Protein AF-A0A941UWH1-F1 (afdb_monomer_lite)

Foldseek 3Di:
DDDDPDDLVVVCVVDDPLLSCVVPVVDDFAWDWDCPVVDTFTWGADSPPRHTFAGWDQCDDPDVSIDGDGDPVVDDDDDPPGDDDDDDD

Secondary structure (DSSP, 8-state):
-------HHHHHHHS-HHHHHHHHS-PPPPPEEE-TTSS-EEEEE-TTT--EEEEEES-PPTTT--EEEE-GGG-----TTSPPPPPP-

Sequence (89 aa):
MTPLTKSKSEWKSLLPSDRYGVLFEENTERPRTDFRLLWPRTEYHCARCGGHQGHVFKDGPAPTGLRYCNNGLALQFVPETDTLPPLRT

Structure (mmCIF, N/CA/C/O backbone):
data_AF-A0A941UWH1-F1
#
_entry.id   AF-A0A941UWH1-F1
#
loop_
_atom_site.group_PDB
_atom_site.id
_atom_site.type_symbol
_atom_site.label_atom_id
_atom_site.label_alt_id
_atom_site.label_comp_id
_atom_site.label_asym_id
_atom_site.label_entity_id
_atom_site.label_seq_id
_atom_site.pdbx_PDB_ins_code
_atom_site.Cartn_x
_atom_site.Cartn_y
_atom_site.Cartn_z
_atom_site.occupancy
_atom_site.B_iso_or_equiv
_atom_site.auth_seq_id
_atom_site.auth_comp_id
_atom_site.auth_asym_id
_atom_site.auth_atom_id
_atom_site.pdbx_PDB_model_num
ATOM 1 N N . MET A 1 1 ? -22.812 -1.961 5.306 1.00 57.25 1 MET A N 1
ATOM 2 C CA . MET A 1 1 ? -22.187 -2.937 6.230 1.00 57.25 1 MET A CA 1
ATOM 3 C C . MET A 1 1 ? -21.900 -2.227 7.542 1.00 57.25 1 MET A C 1
ATOM 5 O O . MET A 1 1 ? -21.384 -1.118 7.493 1.00 57.25 1 MET A O 1
ATOM 9 N N . THR A 1 2 ? -22.259 -2.809 8.686 1.00 57.09 2 THR A N 1
ATOM 10 C CA . THR A 1 2 ? -21.981 -2.215 10.006 1.00 57.09 2 THR A CA 1
ATOM 11 C C . THR A 1 2 ? -20.472 -2.244 10.275 1.00 57.09 2 THR A C 1
ATOM 13 O O . THR A 1 2 ? -19.877 -3.316 10.137 1.00 57.09 2 THR A O 1
ATOM 16 N N . PRO A 1 3 ? -19.830 -1.114 10.629 1.00 64.69 3 PRO A N 1
ATOM 17 C CA . PRO A 1 3 ? -18.431 -1.111 11.039 1.00 64.69 3 PRO A CA 1
ATOM 18 C C . PRO A 1 3 ? -18.226 -2.070 12.214 1.00 64.69 3 PRO A C 1
ATOM 20 O O . PRO A 1 3 ? -18.948 -2.010 13.208 1.00 64.69 3 PRO A O 1
ATOM 23 N N . LEU A 1 4 ? -17.260 -2.979 12.092 1.00 74.38 4 LEU A N 1
ATOM 24 C CA . LEU A 1 4 ? -16.900 -3.876 13.183 1.00 74.38 4 LEU A CA 1
ATOM 25 C C . LEU A 1 4 ? -16.008 -3.114 14.163 1.00 74.38 4 LEU A C 1
ATOM 27 O O . LEU A 1 4 ? -14.829 -2.891 13.891 1.00 74.38 4 LEU A O 1
ATOM 31 N N . THR A 1 5 ? -16.564 -2.724 15.305 1.00 84.00 5 THR A N 1
ATOM 32 C CA . THR A 1 5 ? -15.800 -2.116 16.399 1.00 84.00 5 THR A CA 1
ATOM 33 C C . THR A 1 5 ? -15.058 -3.218 17.155 1.00 84.00 5 THR A C 1
ATOM 35 O O . THR A 1 5 ? -15.628 -3.871 18.024 1.00 84.00 5 THR A O 1
ATOM 38 N N . LYS A 1 6 ? -13.801 -3.472 16.780 1.00 89.31 6 LYS A N 1
ATOM 39 C CA . LYS A 1 6 ? -12.906 -4.445 17.429 1.00 89.31 6 LYS A CA 1
ATOM 40 C C . LYS A 1 6 ? -11.592 -3.778 17.810 1.00 89.31 6 LYS A C 1
ATOM 42 O O . LYS A 1 6 ? -11.107 -2.900 17.095 1.00 89.31 6 LYS A O 1
ATOM 47 N N . SER A 1 7 ? -11.009 -4.216 18.917 1.00 93.75 7 SER A N 1
ATOM 48 C CA . SER A 1 7 ? -9.679 -3.792 19.352 1.00 93.75 7 SER A CA 1
ATOM 49 C C . SER A 1 7 ? -8.575 -4.323 18.426 1.00 93.75 7 SER A C 1
ATOM 51 O O . SER A 1 7 ? -8.763 -5.286 17.678 1.00 93.75 7 SER A O 1
ATOM 53 N N . LYS A 1 8 ? -7.381 -3.716 18.483 1.00 93.25 8 LYS A N 1
ATOM 54 C CA . LYS A 1 8 ? -6.214 -4.184 17.713 1.00 93.25 8 LYS A CA 1
ATOM 55 C C . LYS A 1 8 ? -5.822 -5.628 18.061 1.00 93.25 8 LYS A C 1
ATOM 57 O O . LYS A 1 8 ? -5.447 -6.376 17.166 1.00 93.25 8 LYS A O 1
ATOM 62 N N . SER A 1 9 ? -5.941 -6.047 19.324 1.00 94.94 9 SER A N 1
ATOM 63 C CA . SER A 1 9 ? -5.635 -7.424 19.745 1.00 94.94 9 SER A CA 1
ATOM 64 C C . SER A 1 9 ? -6.615 -8.440 19.159 1.00 94.94 9 SER A C 1
ATOM 66 O O . SER A 1 9 ? -6.190 -9.493 18.690 1.00 94.94 9 SER A O 1
ATOM 68 N N . GLU A 1 10 ? -7.907 -8.108 19.116 1.00 95.38 10 GLU A N 1
ATOM 69 C CA . GLU A 1 10 ? -8.911 -8.928 18.433 1.00 95.38 10 GLU A CA 1
ATOM 70 C C . GLU A 1 10 ? -8.657 -8.996 16.925 1.00 95.38 10 GLU A C 1
ATOM 72 O O . GLU A 1 10 ? -8.747 -10.063 16.328 1.00 95.38 10 GLU A O 1
ATOM 77 N N . TRP A 1 11 ? -8.300 -7.881 16.281 1.00 95.00 11 TRP A N 1
ATOM 78 C CA . TRP A 1 11 ? -7.929 -7.918 14.864 1.00 95.00 11 TRP A CA 1
ATOM 79 C C . TRP A 1 11 ? -6.686 -8.768 14.610 1.00 95.00 11 TRP A C 1
ATOM 81 O O . TRP A 1 11 ? -6.640 -9.496 13.619 1.00 95.00 11 TRP A O 1
ATOM 91 N N . LYS A 1 12 ? -5.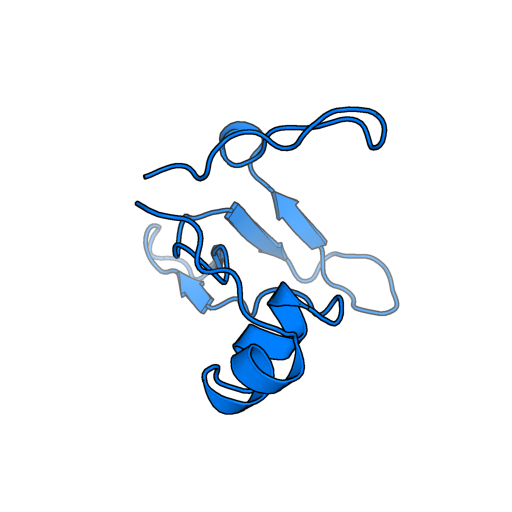707 -8.716 15.515 1.00 96.19 12 LYS A N 1
ATOM 92 C CA . LYS A 1 12 ? -4.470 -9.493 15.424 1.00 96.19 12 LYS A CA 1
ATOM 93 C C . LYS A 1 12 ? -4.708 -10.999 15.514 1.00 96.19 12 LYS A C 1
ATOM 95 O O . LYS A 1 12 ? -3.961 -11.749 14.898 1.00 96.19 12 LYS A O 1
ATOM 100 N N . SER A 1 13 ? -5.728 -11.447 16.250 1.00 95.88 13 SER A N 1
ATOM 101 C CA . SER A 1 13 ? -6.082 -12.872 16.321 1.00 95.88 13 SER A CA 1
ATOM 102 C C . SER A 1 13 ? -6.915 -13.353 15.129 1.00 95.88 13 SER A C 1
ATOM 104 O O . SER A 1 13 ? -6.877 -14.536 14.801 1.00 95.88 13 SER A O 1
ATOM 106 N N . LEU A 1 14 ? -7.658 -12.455 14.475 1.00 94.81 14 LEU A N 1
ATOM 107 C CA . LEU A 1 14 ? -8.542 -12.789 13.353 1.00 94.81 14 LEU A CA 1
ATOM 108 C C . LEU A 1 14 ? -7.856 -12.726 11.986 1.00 94.81 14 LEU A C 1
ATOM 110 O O . LEU A 1 14 ? -8.268 -13.425 11.060 1.00 94.81 14 LEU A O 1
ATOM 114 N N . LEU A 1 15 ? -6.865 -11.851 11.822 1.00 94.12 15 LEU A N 1
ATOM 115 C CA . LEU A 1 15 ? -6.236 -11.600 10.531 1.00 94.12 15 LEU A CA 1
ATOM 116 C C . LEU A 1 15 ? -4.931 -12.386 10.371 1.00 94.12 15 LEU A C 1
ATOM 118 O O . LEU A 1 15 ? -4.145 -12.477 11.314 1.00 94.12 15 LEU A O 1
ATOM 122 N N . PRO A 1 16 ? -4.634 -12.869 9.150 1.00 95.19 16 PRO A N 1
ATOM 123 C CA . PRO A 1 16 ? -3.279 -13.259 8.786 1.00 95.19 16 PRO A CA 1
ATOM 124 C C . PRO A 1 16 ? -2.280 -12.142 9.116 1.00 95.19 16 PRO A C 1
ATOM 126 O O . PRO A 1 16 ? -2.584 -10.957 8.948 1.00 95.19 16 PRO A O 1
ATOM 129 N N . SER A 1 17 ? -1.083 -12.514 9.574 1.00 94.44 17 SER A N 1
ATOM 130 C CA . SER A 1 17 ? -0.079 -11.554 10.056 1.00 94.44 17 SER A CA 1
ATOM 131 C C . SER A 1 17 ? 0.322 -10.522 9.000 1.00 94.44 17 SER A C 1
ATOM 133 O O . SER A 1 17 ? 0.526 -9.355 9.327 1.00 94.44 17 SER A O 1
ATOM 135 N N . ASP A 1 18 ? 0.374 -10.918 7.729 1.00 93.25 18 ASP A N 1
ATOM 136 C CA . ASP A 1 18 ? 0.669 -10.023 6.613 1.00 93.25 18 ASP A CA 1
ATOM 137 C C . ASP A 1 18 ? -0.438 -8.981 6.391 1.00 93.25 18 ASP A C 1
ATOM 139 O O . ASP A 1 18 ? -0.142 -7.803 6.204 1.00 93.25 18 ASP A O 1
ATOM 143 N N . ARG A 1 19 ? -1.712 -9.380 6.482 1.00 94.56 19 ARG A N 1
ATOM 144 C CA . ARG A 1 19 ? -2.864 -8.464 6.413 1.00 94.56 19 ARG A CA 1
ATOM 145 C C . ARG A 1 19 ? -2.893 -7.518 7.609 1.00 94.56 19 ARG A C 1
ATOM 147 O O . ARG A 1 19 ? -3.137 -6.330 7.423 1.00 94.56 19 ARG A O 1
ATOM 154 N N . TYR A 1 20 ? -2.660 -8.034 8.818 1.00 95.94 20 TYR A N 1
ATOM 155 C CA . TYR A 1 20 ? -2.651 -7.220 10.033 1.00 95.94 20 TYR A CA 1
ATOM 156 C C . TYR A 1 20 ? -1.559 -6.151 9.968 1.00 95.94 20 TYR A C 1
ATOM 158 O O . TYR A 1 20 ? -1.839 -4.979 10.208 1.00 95.94 20 TYR A O 1
ATOM 166 N N . GLY A 1 21 ? -0.350 -6.541 9.561 1.00 97.19 21 GLY A N 1
ATOM 167 C CA . GLY A 1 21 ? 0.761 -5.611 9.432 1.00 97.19 21 GLY A CA 1
ATOM 168 C C . GLY A 1 21 ? 0.466 -4.473 8.451 1.00 97.19 21 GLY A C 1
ATOM 169 O O . GLY A 1 21 ? 0.759 -3.321 8.745 1.00 97.19 21 GLY A O 1
ATOM 170 N N . VAL A 1 22 ? -0.168 -4.771 7.309 1.00 96.25 22 VAL A N 1
ATOM 171 C CA . VAL A 1 22 ? -0.548 -3.733 6.330 1.00 96.25 22 VAL A CA 1
ATOM 172 C C . VAL A 1 22 ? -1.635 -2.810 6.877 1.00 96.25 22 VAL A C 1
ATOM 174 O O . VAL A 1 22 ? -1.568 -1.598 6.718 1.00 96.25 22 VAL A O 1
ATOM 177 N N . LEU A 1 23 ? -2.655 -3.371 7.528 1.00 94.06 23 LEU A N 1
ATOM 178 C CA . LEU A 1 23 ? -3.821 -2.599 7.960 1.00 94.06 23 LEU A CA 1
ATOM 179 C C . LEU A 1 23 ? -3.592 -1.802 9.254 1.00 94.06 23 LEU A C 1
ATOM 181 O O . LEU A 1 23 ? -4.325 -0.845 9.494 1.00 94.06 23 LEU A O 1
ATOM 185 N N . PHE A 1 24 ? -2.629 -2.196 10.095 1.00 94.50 24 PHE A N 1
ATOM 186 C CA . PHE A 1 24 ? -2.485 -1.650 11.452 1.00 94.50 24 PHE A CA 1
ATOM 187 C C . PHE A 1 24 ? -1.049 -1.326 11.895 1.00 94.50 24 PHE A C 1
ATOM 189 O O . PHE A 1 24 ? -0.902 -0.722 12.961 1.00 94.50 24 PHE A O 1
ATOM 196 N N . GLU A 1 25 ? -0.018 -1.714 11.134 1.00 96.31 25 GLU A N 1
ATOM 197 C CA . GLU A 1 25 ? 1.406 -1.549 11.494 1.00 96.31 25 GLU A CA 1
ATOM 198 C C . GLU A 1 25 ? 2.250 -0.958 10.342 1.00 96.31 25 GLU A C 1
ATOM 200 O O . GLU A 1 25 ? 3.445 -1.213 10.260 1.00 96.31 25 GLU A O 1
ATOM 205 N N . GLU A 1 26 ? 1.633 -0.177 9.446 1.00 92.88 26 GLU A N 1
ATOM 206 C CA . GLU A 1 26 ? 2.312 0.586 8.376 1.00 92.88 26 GLU A CA 1
ATOM 207 C C . GLU A 1 26 ? 3.102 -0.249 7.346 1.00 92.88 26 GLU A C 1
ATOM 209 O O . GLU A 1 26 ? 3.886 0.292 6.563 1.00 92.88 26 GLU A O 1
ATOM 214 N N . ASN A 1 27 ? 2.874 -1.563 7.268 1.00 94.81 27 ASN A N 1
ATOM 215 C CA . ASN A 1 27 ? 3.467 -2.367 6.199 1.00 94.81 27 ASN A CA 1
ATOM 216 C C . ASN A 1 27 ? 2.818 -2.062 4.839 1.00 94.81 27 ASN A C 1
ATOM 218 O O . ASN A 1 27 ? 1.655 -1.678 4.742 1.00 94.81 27 ASN A O 1
ATOM 222 N N . THR A 1 28 ? 3.554 -2.318 3.759 1.00 93.75 28 THR A N 1
ATOM 223 C CA . THR A 1 28 ? 3.068 -2.122 2.385 1.00 93.75 28 THR A CA 1
ATOM 224 C C . THR A 1 28 ? 2.362 -3.364 1.833 1.00 93.75 28 THR A C 1
ATOM 226 O O . THR A 1 28 ? 2.778 -4.497 2.097 1.00 93.75 28 THR A O 1
ATOM 229 N N . GLU A 1 29 ? 1.308 -3.175 1.033 1.00 94.56 29 GLU A N 1
ATOM 230 C CA . GLU A 1 29 ? 0.597 -4.258 0.353 1.00 94.56 29 GLU A CA 1
ATOM 231 C C . GLU A 1 29 ? 1.537 -5.146 -0.469 1.00 94.56 29 GLU A C 1
ATOM 233 O O . GLU A 1 29 ? 2.295 -4.678 -1.321 1.00 94.56 29 GLU A O 1
ATOM 238 N N . ARG A 1 30 ? 1.421 -6.466 -0.282 1.00 90.88 30 ARG A N 1
ATOM 239 C CA . ARG A 1 30 ? 2.164 -7.435 -1.090 1.00 90.88 30 ARG A CA 1
ATOM 240 C C . ARG A 1 30 ? 1.656 -7.421 -2.532 1.00 90.88 30 ARG A C 1
ATOM 242 O O . ARG A 1 30 ? 0.463 -7.670 -2.750 1.00 90.88 30 ARG A O 1
ATOM 249 N N . PRO A 1 31 ? 2.535 -7.203 -3.520 1.00 93.06 31 PRO A N 1
ATOM 250 C CA . PRO A 1 31 ? 2.117 -7.255 -4.900 1.00 93.06 31 PRO A CA 1
ATOM 251 C C . PRO A 1 31 ? 2.004 -8.698 -5.413 1.00 93.06 31 PRO A C 1
ATOM 253 O O . PRO A 1 31 ? 2.539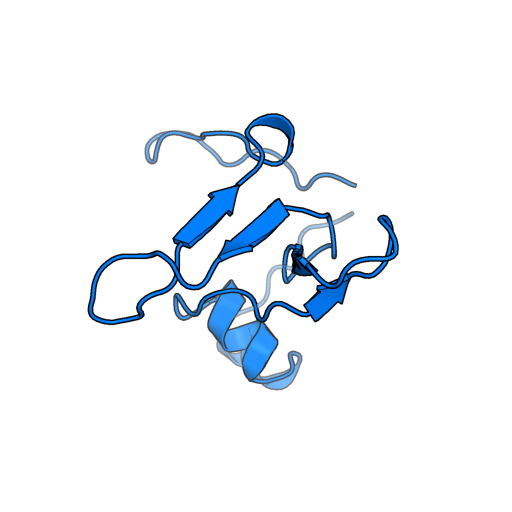 -9.640 -4.826 1.00 93.06 31 PRO A O 1
ATOM 256 N N . ARG A 1 32 ? 1.307 -8.870 -6.535 1.00 91.38 32 ARG A N 1
ATOM 257 C CA . ARG A 1 32 ? 1.144 -10.133 -7.261 1.00 91.38 32 ARG A CA 1
ATOM 258 C C . ARG A 1 32 ? 1.431 -9.927 -8.743 1.00 91.38 32 ARG A C 1
ATOM 260 O O . ARG A 1 32 ? 1.285 -8.824 -9.262 1.00 91.38 32 ARG A O 1
ATOM 267 N N . THR A 1 33 ? 1.854 -10.993 -9.414 1.00 91.88 33 THR A N 1
ATOM 268 C CA . THR A 1 33 ? 2.081 -10.954 -10.858 1.00 91.88 33 THR A CA 1
ATOM 269 C C . THR A 1 33 ? 0.753 -10.899 -11.605 1.00 91.88 33 THR A C 1
ATOM 271 O O . THR A 1 33 ? -0.157 -11.678 -11.329 1.00 91.88 33 THR A O 1
ATOM 274 N N . ASP A 1 34 ? 0.684 -9.995 -12.571 1.00 85.88 34 ASP A N 1
ATOM 275 C CA . ASP A 1 34 ? -0.416 -9.781 -13.497 1.00 85.88 34 ASP A CA 1
ATOM 276 C C . ASP A 1 34 ? 0.048 -10.066 -14.935 1.00 85.88 34 ASP A C 1
ATOM 278 O O . ASP A 1 34 ? 1.112 -9.614 -15.357 1.00 85.88 34 ASP A O 1
ATOM 282 N N . PHE A 1 35 ? -0.771 -10.796 -15.695 1.00 88.81 35 PHE A N 1
ATOM 283 C CA . PHE A 1 35 ? -0.530 -11.176 -17.091 1.00 88.81 35 PHE A CA 1
ATOM 284 C C . PHE A 1 35 ? -1.607 -10.648 -18.054 1.00 88.81 35 PHE A C 1
ATOM 286 O O . PHE A 1 35 ? -1.684 -11.098 -19.196 1.00 88.81 35 PHE A O 1
ATOM 293 N N . ARG A 1 36 ? -2.457 -9.697 -17.637 1.00 86.38 36 ARG A N 1
ATOM 294 C CA . ARG A 1 36 ? -3.567 -9.163 -18.458 1.00 86.38 36 ARG A CA 1
ATOM 295 C C . ARG A 1 36 ? -3.128 -8.600 -19.808 1.00 86.38 36 ARG A C 1
ATOM 297 O O . ARG A 1 36 ? -3.919 -8.600 -20.743 1.00 86.38 36 ARG A O 1
ATOM 304 N N . LEU A 1 37 ? -1.889 -8.124 -19.905 1.00 84.25 37 LEU A N 1
ATOM 305 C CA . LEU A 1 37 ? -1.309 -7.614 -21.144 1.00 84.25 37 LEU A CA 1
ATOM 306 C C . LEU A 1 37 ? -0.365 -8.611 -21.811 1.00 84.25 37 LEU A C 1
ATOM 308 O O . LEU A 1 37 ? 0.469 -8.161 -22.578 1.00 84.25 37 LEU A O 1
ATOM 312 N N . LEU A 1 38 ? -0.450 -9.914 -21.500 1.00 86.44 38 LEU A N 1
ATOM 313 C CA . LEU A 1 38 ? 0.433 -11.003 -21.961 1.00 86.44 38 LEU A CA 1
ATOM 314 C C . LEU A 1 38 ? 1.907 -10.898 -21.487 1.00 86.44 38 LEU A C 1
ATOM 316 O O . LEU A 1 38 ? 2.644 -11.878 -21.532 1.00 86.44 38 LEU A O 1
ATOM 320 N N . TRP A 1 39 ? 2.329 -9.732 -20.988 1.00 86.81 39 TRP A N 1
ATOM 321 C CA . TRP A 1 39 ? 3.648 -9.449 -20.426 1.00 86.81 39 TRP A CA 1
ATOM 322 C C . TRP A 1 39 ? 3.506 -9.297 -18.904 1.00 86.81 39 TRP A C 1
ATOM 324 O O . TRP A 1 39 ? 2.545 -8.661 -18.456 1.00 86.81 39 TRP A O 1
ATOM 334 N N . PRO A 1 40 ? 4.429 -9.859 -18.097 1.00 89.19 40 PRO A N 1
ATOM 335 C CA . PRO A 1 40 ? 4.306 -9.840 -16.648 1.00 89.19 40 PRO A CA 1
ATOM 336 C C . PRO A 1 40 ? 4.447 -8.418 -16.109 1.00 89.19 40 PRO A C 1
ATOM 338 O O . PRO A 1 40 ? 5.451 -7.737 -16.327 1.00 89.19 40 PRO A O 1
ATOM 341 N N . ARG A 1 41 ? 3.447 -8.000 -15.345 1.00 92.75 41 ARG A N 1
ATOM 342 C CA . ARG A 1 41 ? 3.469 -6.794 -14.520 1.00 92.75 41 ARG A CA 1
ATOM 343 C C . ARG A 1 41 ? 3.292 -7.195 -13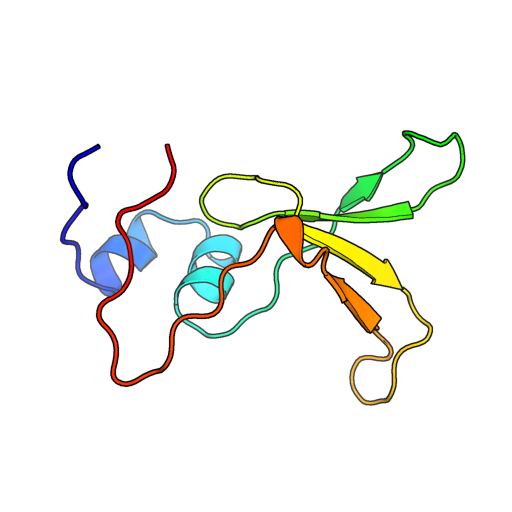.066 1.00 92.75 41 ARG A C 1
ATOM 345 O O . ARG A 1 41 ? 2.881 -8.309 -12.763 1.00 92.75 41 ARG A O 1
ATOM 352 N N . THR A 1 42 ? 3.601 -6.285 -12.161 1.00 95.38 42 THR A N 1
ATOM 353 C CA . THR A 1 42 ? 3.467 -6.520 -10.725 1.00 95.38 42 THR A CA 1
ATOM 354 C C . THR A 1 42 ? 2.430 -5.540 -10.202 1.00 95.38 42 THR A C 1
ATOM 356 O O . THR A 1 42 ? 2.684 -4.341 -10.211 1.00 95.38 42 THR A O 1
ATOM 359 N N . GLU A 1 43 ? 1.252 -6.016 -9.809 1.00 95.25 43 GLU A N 1
ATOM 360 C CA . GLU A 1 43 ? 0.145 -5.186 -9.315 1.00 95.25 43 GLU A CA 1
ATOM 361 C C . GLU A 1 43 ? -0.073 -5.363 -7.812 1.00 95.25 43 GLU A C 1
ATOM 363 O O . GLU A 1 43 ? 0.296 -6.387 -7.241 1.00 95.25 43 GLU A O 1
ATOM 368 N N . TYR A 1 44 ? -0.707 -4.397 -7.152 1.00 96.50 44 TYR A N 1
ATOM 369 C CA . TYR A 1 44 ? -1.082 -4.511 -5.741 1.00 96.50 44 TYR A CA 1
ATOM 370 C C . TYR A 1 44 ? -2.516 -4.030 -5.510 1.00 96.50 44 TYR A C 1
ATOM 372 O O . TYR A 1 44 ? -3.082 -3.240 -6.272 1.00 96.50 44 TYR A O 1
ATOM 380 N N . HIS A 1 45 ? -3.126 -4.572 -4.459 1.00 95.06 45 HIS A N 1
ATOM 381 C CA . HIS A 1 45 ? -4.544 -4.415 -4.165 1.00 95.06 45 HIS A CA 1
ATOM 382 C C . HIS A 1 45 ? -4.745 -4.097 -2.692 1.00 95.06 45 HIS A C 1
ATOM 384 O O . HIS A 1 45 ? -4.017 -4.622 -1.853 1.00 95.06 45 HIS A O 1
ATOM 390 N N . CYS A 1 46 ? -5.791 -3.333 -2.378 1.00 93.88 46 CYS A N 1
ATOM 391 C CA . CYS A 1 46 ? -6.158 -3.011 -1.001 1.00 93.88 46 CYS A CA 1
ATOM 392 C C . CYS A 1 46 ? -6.262 -4.281 -0.141 1.00 93.88 46 CYS A C 1
ATOM 394 O O . CYS A 1 46 ? -7.051 -5.184 -0.442 1.00 93.88 46 CYS A O 1
ATOM 396 N N . ALA A 1 47 ? -5.528 -4.324 0.973 1.00 93.62 47 ALA A N 1
ATOM 397 C CA . ALA A 1 47 ? -5.533 -5.469 1.882 1.00 93.62 47 ALA A CA 1
ATOM 398 C C . ALA A 1 47 ? -6.906 -5.738 2.528 1.00 93.62 47 ALA A C 1
ATOM 400 O O . ALA A 1 47 ? -7.136 -6.852 2.999 1.00 93.62 47 ALA A O 1
ATOM 401 N N . ARG A 1 48 ? -7.828 -4.766 2.517 1.00 90.62 48 ARG A N 1
ATOM 402 C CA . ARG A 1 48 ? -9.197 -4.925 3.029 1.00 90.62 48 ARG A CA 1
ATOM 403 C C . ARG A 1 48 ? -10.168 -5.454 1.972 1.00 90.62 48 ARG A C 1
ATOM 405 O O . ARG A 1 48 ? -10.754 -6.509 2.173 1.00 90.62 48 ARG A O 1
ATOM 412 N N . CYS A 1 49 ? -10.368 -4.717 0.877 1.00 91.31 49 CYS A N 1
ATOM 413 C CA . CYS A 1 49 ? -11.427 -5.017 -0.101 1.00 91.31 49 CYS A CA 1
ATOM 414 C C . CYS A 1 49 ? -10.939 -5.713 -1.376 1.00 91.31 49 CYS A C 1
ATOM 416 O O . CYS A 1 49 ? -11.757 -6.127 -2.188 1.00 91.31 49 CYS A O 1
ATOM 418 N N . GLY A 1 50 ? -9.626 -5.823 -1.590 1.00 91.88 50 GLY A N 1
ATOM 419 C CA . GLY A 1 50 ? -9.077 -6.411 -2.810 1.00 91.88 50 GLY A CA 1
ATOM 420 C C . GLY A 1 50 ? -9.215 -5.540 -4.061 1.00 91.88 50 GLY A C 1
ATOM 421 O O . GLY A 1 50 ? -8.916 -6.030 -5.140 1.00 91.88 50 GLY A O 1
ATOM 422 N N . GLY A 1 51 ? -9.626 -4.272 -3.950 1.00 92.94 51 GLY A N 1
ATOM 423 C CA . GLY A 1 51 ? -9.651 -3.340 -5.082 1.00 92.94 51 GLY A CA 1
ATOM 424 C C . GLY A 1 51 ? -8.246 -3.036 -5.617 1.00 92.94 51 GLY A C 1
ATOM 425 O O . GLY A 1 51 ? -7.309 -2.883 -4.827 1.00 92.94 51 GLY A O 1
ATOM 426 N N . HIS A 1 52 ? -8.104 -2.961 -6.944 1.00 94.94 52 HIS A N 1
ATOM 427 C CA . HIS A 1 52 ? -6.839 -2.652 -7.620 1.00 94.94 52 HIS A CA 1
ATOM 428 C C . HIS A 1 52 ? -6.394 -1.220 -7.310 1.00 94.94 52 HIS A C 1
ATOM 430 O O . HIS A 1 52 ? -7.174 -0.281 -7.465 1.00 94.94 52 HIS A O 1
ATOM 436 N N . GLN A 1 53 ? -5.141 -1.064 -6.881 1.00 96.00 53 GLN A N 1
ATOM 437 C CA . GLN A 1 53 ? -4.562 0.238 -6.540 1.00 96.00 53 GLN A CA 1
ATOM 438 C C . GLN A 1 53 ? -3.585 0.730 -7.604 1.00 96.00 53 GLN A C 1
ATOM 440 O O . GLN A 1 53 ? -3.544 1.923 -7.904 1.00 96.00 53 GLN A O 1
ATOM 445 N N . GLY A 1 54 ? -2.808 -0.180 -8.187 1.00 96.00 54 GLY A N 1
ATOM 446 C CA . GLY A 1 54 ? -1.799 0.171 -9.169 1.00 96.00 54 GLY A CA 1
ATOM 447 C C . GLY A 1 54 ? -0.753 -0.916 -9.354 1.00 96.00 54 GLY A C 1
ATOM 448 O O . GLY A 1 54 ? -1.005 -2.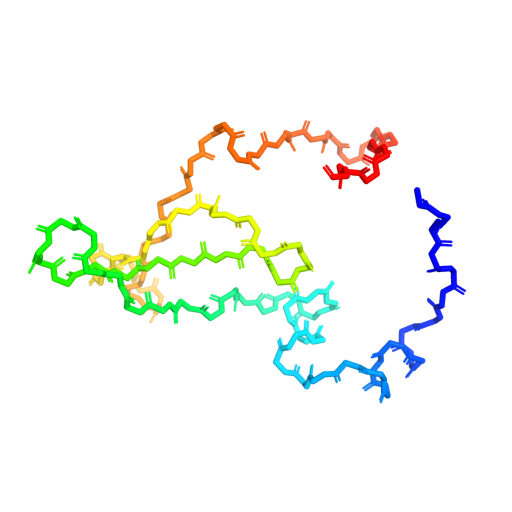099 -9.113 1.00 96.00 54 GLY A O 1
ATOM 449 N N . HIS A 1 55 ? 0.436 -0.495 -9.781 1.00 96.31 55 HIS A N 1
ATOM 450 C CA . HIS A 1 55 ? 1.554 -1.384 -10.089 1.00 96.31 55 HIS A CA 1
ATOM 451 C C . HIS A 1 55 ? 2.836 -0.989 -9.355 1.00 96.31 55 HIS A C 1
ATOM 453 O O . HIS A 1 55 ? 3.017 0.167 -8.973 1.00 96.31 55 HIS A O 1
ATOM 459 N N . VAL A 1 56 ? 3.724 -1.965 -9.178 1.00 96.69 56 VAL A N 1
ATOM 460 C CA . VAL A 1 56 ? 5.039 -1.810 -8.554 1.00 96.69 56 VAL A 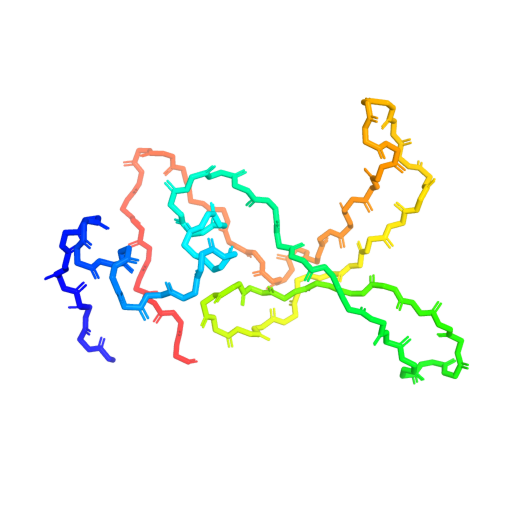CA 1
ATOM 461 C C . VAL A 1 56 ? 6.126 -2.051 -9.592 1.00 96.69 56 VAL A C 1
ATOM 463 O O . VAL A 1 56 ? 6.119 -3.062 -10.298 1.00 96.69 56 VAL A O 1
ATOM 466 N N . PHE A 1 57 ? 7.088 -1.139 -9.646 1.00 95.44 57 PHE A N 1
ATOM 467 C CA . PHE A 1 57 ? 8.241 -1.192 -10.539 1.00 95.44 57 PHE A CA 1
ATOM 468 C C . PHE A 1 57 ? 9.543 -1.251 -9.730 1.00 95.44 57 PHE A C 1
ATOM 470 O O . PHE A 1 57 ? 9.586 -0.802 -8.586 1.00 95.44 57 PHE A O 1
ATOM 477 N N . LYS A 1 58 ? 10.604 -1.825 -10.312 1.00 95.19 58 LYS A N 1
ATOM 478 C CA . LYS A 1 58 ? 11.933 -1.983 -9.678 1.00 95.19 58 LYS A CA 1
ATOM 479 C C . LYS A 1 58 ? 12.901 -0.834 -10.005 1.00 95.19 58 LYS A C 1
ATOM 481 O O . LYS A 1 58 ? 14.112 -1.003 -9.935 1.00 95.19 58 LYS A O 1
ATOM 486 N N . ASP A 1 59 ? 12.360 0.301 -10.433 1.00 97.00 59 ASP A N 1
ATOM 487 C CA . ASP A 1 59 ? 13.080 1.513 -10.835 1.00 97.00 59 ASP A CA 1
ATOM 488 C C . ASP A 1 59 ? 12.916 2.641 -9.798 1.00 97.00 59 ASP A C 1
ATOM 490 O O . ASP A 1 59 ? 13.011 3.823 -10.125 1.00 97.00 59 ASP A O 1
ATOM 494 N N . GLY A 1 60 ? 12.616 2.281 -8.547 1.00 96.88 60 GLY A N 1
ATOM 495 C CA . GLY A 1 60 ? 12.473 3.232 -7.451 1.00 96.88 60 GLY A CA 1
ATOM 496 C C . GLY A 1 60 ? 13.809 3.614 -6.806 1.00 96.88 60 GLY A C 1
ATOM 497 O O . GLY A 1 60 ? 14.835 2.974 -7.046 1.00 96.88 60 GLY A O 1
ATOM 498 N N . PRO A 1 61 ? 13.807 4.642 -5.945 1.00 97.62 61 PRO A N 1
ATOM 499 C CA . PRO A 1 61 ? 14.985 5.025 -5.179 1.00 97.62 61 PRO A CA 1
ATOM 500 C C . PRO A 1 61 ? 15.309 4.011 -4.065 1.00 97.62 61 PRO A C 1
ATOM 502 O O . PRO A 1 61 ? 14.472 3.210 -3.643 1.00 97.62 61 PRO A O 1
ATOM 505 N N . ALA A 1 62 ? 16.536 4.079 -3.544 1.00 96.31 62 ALA A N 1
ATOM 506 C CA . ALA A 1 62 ? 16.914 3.408 -2.301 1.00 96.31 62 ALA A CA 1
ATOM 507 C C . ALA A 1 62 ? 16.051 3.919 -1.118 1.00 96.31 62 ALA A C 1
ATOM 509 O O . ALA A 1 62 ? 15.597 5.063 -1.150 1.00 96.31 62 ALA A O 1
ATOM 510 N N . PRO A 1 63 ? 15.826 3.113 -0.063 1.00 94.62 63 PRO A N 1
ATOM 511 C CA . PRO A 1 63 ? 16.437 1.806 0.199 1.00 94.62 63 PRO A CA 1
ATOM 512 C C . PRO A 1 63 ? 15.723 0.624 -0.466 1.00 94.62 63 PRO A C 1
ATOM 514 O O . PRO A 1 63 ? 16.324 -0.433 -0.619 1.00 94.62 63 PRO A O 1
ATOM 517 N N . THR A 1 64 ? 14.456 0.773 -0.857 1.00 94.25 64 THR A N 1
ATOM 518 C CA . THR A 1 64 ? 13.653 -0.360 -1.344 1.00 94.25 64 THR A CA 1
ATOM 519 C C . THR A 1 64 ? 13.912 -0.679 -2.813 1.00 94.25 64 THR A C 1
ATOM 521 O O . THR A 1 64 ? 13.721 -1.820 -3.228 1.00 94.25 64 THR A O 1
ATOM 524 N N . GLY A 1 65 ? 14.310 0.316 -3.614 1.00 96.56 65 GLY A N 1
ATOM 525 C CA . GLY A 1 65 ? 14.394 0.190 -5.070 1.00 96.56 65 GLY A CA 1
ATOM 526 C C . GLY A 1 65 ? 13.025 0.040 -5.744 1.00 96.56 65 GLY A C 1
ATOM 527 O O . GLY A 1 65 ? 12.951 -0.275 -6.932 1.00 96.56 65 GLY A O 1
ATOM 528 N N . LEU A 1 66 ? 11.928 0.223 -4.998 1.00 95.56 66 LEU A N 1
ATOM 529 C CA . LEU A 1 66 ? 10.567 0.003 -5.477 1.00 95.56 66 LEU A CA 1
ATOM 530 C C . LEU A 1 66 ? 9.845 1.327 -5.698 1.00 95.56 66 LEU A C 1
ATOM 532 O O . LEU A 1 66 ? 9.850 2.208 -4.839 1.00 95.56 66 LEU A O 1
ATOM 536 N N . ARG A 1 67 ? 9.163 1.436 -6.835 1.00 96.56 67 ARG A N 1
ATOM 537 C CA . ARG A 1 67 ? 8.270 2.546 -7.158 1.00 96.56 67 ARG A CA 1
ATOM 538 C C . ARG A 1 67 ? 6.836 2.040 -7.214 1.00 96.56 67 ARG A C 1
ATOM 540 O O . ARG A 1 67 ? 6.492 1.243 -8.085 1.00 96.56 67 ARG A O 1
ATOM 547 N N . TYR A 1 68 ? 6.010 2.512 -6.286 1.00 95.94 68 TYR A N 1
ATOM 548 C CA . TYR A 1 68 ? 4.574 2.240 -6.256 1.00 95.94 68 TYR A CA 1
ATOM 549 C C . TYR A 1 68 ? 3.853 3.313 -7.070 1.00 95.94 68 TYR A C 1
ATOM 551 O O . TYR A 1 68 ? 3.874 4.493 -6.727 1.00 95.94 68 TYR A O 1
ATOM 559 N N . CYS A 1 69 ? 3.254 2.907 -8.185 1.00 96.44 69 CYS A N 1
ATOM 560 C CA . CYS A 1 69 ? 2.474 3.786 -9.044 1.00 96.44 69 CYS A CA 1
ATOM 561 C C . CYS A 1 69 ? 0.984 3.565 -8.797 1.00 96.44 69 CYS A C 1
ATOM 563 O O . CYS A 1 69 ? 0.384 2.660 -9.385 1.00 96.44 69 CYS A O 1
ATOM 565 N N . ASN A 1 70 ? 0.405 4.411 -7.945 1.00 96.25 70 ASN A N 1
ATOM 566 C CA . ASN A 1 70 ? -1.016 4.409 -7.613 1.00 96.25 70 ASN A CA 1
ATOM 567 C C . ASN A 1 70 ? -1.860 5.059 -8.718 1.00 96.25 70 ASN A C 1
ATOM 569 O O . ASN A 1 70 ? -1.484 6.078 -9.298 1.00 96.25 70 ASN A O 1
ATOM 573 N N . ASN A 1 71 ? -3.054 4.519 -8.943 1.00 95.81 71 ASN A N 1
ATOM 574 C CA . ASN A 1 71 ? -4.086 5.179 -9.727 1.00 95.81 71 ASN A CA 1
ATOM 575 C C . ASN A 1 71 ? -4.847 6.186 -8.848 1.00 95.81 71 ASN A C 1
ATOM 577 O O . ASN A 1 71 ? -5.440 5.806 -7.840 1.00 95.81 71 ASN A O 1
ATOM 581 N N . GLY A 1 72 ? -4.889 7.458 -9.253 1.00 95.88 72 GLY A N 1
ATOM 582 C CA . GLY A 1 72 ? -5.626 8.501 -8.531 1.00 95.88 72 GLY A CA 1
ATOM 583 C C . GLY A 1 72 ? -7.121 8.200 -8.366 1.00 95.88 72 GLY A C 1
ATOM 584 O O . GLY A 1 72 ? -7.689 8.533 -7.333 1.00 95.88 72 GLY A O 1
ATOM 585 N N . LEU A 1 73 ? -7.744 7.489 -9.316 1.00 94.88 73 LEU A N 1
ATOM 586 C CA . LEU A 1 73 ? -9.152 7.072 -9.221 1.00 94.88 73 LEU A CA 1
ATOM 587 C C . LEU A 1 73 ? -9.403 6.035 -8.115 1.00 94.88 73 LEU A C 1
ATOM 589 O O . LEU A 1 73 ? -10.527 5.902 -7.630 1.00 94.88 73 LEU A O 1
ATOM 593 N N . ALA A 1 74 ? -8.372 5.288 -7.711 1.00 94.19 74 ALA A N 1
ATOM 594 C CA . ALA A 1 74 ? -8.477 4.301 -6.640 1.00 94.19 74 ALA A CA 1
ATOM 595 C C . ALA A 1 74 ? -8.398 4.939 -5.241 1.00 94.19 74 ALA A C 1
ATOM 597 O O . ALA A 1 74 ? -8.725 4.288 -4.245 1.00 94.19 74 ALA A O 1
ATOM 598 N N . LEU A 1 75 ? -8.012 6.216 -5.160 1.00 94.00 75 LEU A N 1
ATOM 599 C CA . LEU A 1 75 ? -7.769 6.934 -3.917 1.00 94.00 75 LEU A CA 1
ATOM 600 C C . LEU A 1 75 ? -8.787 8.056 -3.707 1.00 94.00 75 LEU A C 1
ATOM 602 O O . LEU A 1 75 ? -9.412 8.570 -4.629 1.00 94.00 75 LEU A O 1
ATOM 606 N N . GLN A 1 76 ? -8.960 8.432 -2.449 1.00 93.19 76 GLN A N 1
ATOM 607 C CA . GLN A 1 76 ? -9.636 9.658 -2.053 1.00 93.19 76 GLN A CA 1
ATOM 608 C C . GLN A 1 76 ? -8.810 10.267 -0.939 1.00 93.19 76 GLN A C 1
ATOM 610 O O . GLN A 1 76 ? -8.554 9.612 0.070 1.00 93.19 76 GLN A O 1
ATOM 615 N N . PHE A 1 77 ? -8.370 11.499 -1.153 1.00 95.12 77 PHE A N 1
ATOM 616 C CA . PHE A 1 77 ? -7.681 12.253 -0.125 1.00 95.12 77 PHE A CA 1
ATOM 617 C C . PHE A 1 77 ? -8.696 12.731 0.915 1.00 95.12 77 PHE A C 1
ATOM 619 O O . PHE A 1 77 ? -9.755 13.248 0.557 1.00 95.12 77 PHE A O 1
ATOM 626 N N . VAL A 1 78 ? -8.367 12.532 2.188 1.00 95.50 78 VAL A N 1
ATOM 627 C CA . VAL A 1 78 ? -9.119 13.044 3.334 1.00 95.50 78 VAL A CA 1
ATOM 628 C C . VAL A 1 78 ? -8.095 13.746 4.226 1.00 95.50 78 VAL A C 1
ATOM 630 O O . VAL A 1 78 ? -7.152 13.079 4.659 1.00 95.50 78 VAL A O 1
ATOM 633 N N . PRO A 1 79 ? -8.213 15.065 4.449 1.00 97.56 79 PRO A N 1
ATOM 634 C CA . PRO A 1 79 ? -7.364 15.777 5.398 1.00 97.56 79 PRO A CA 1
ATOM 635 C C . PRO A 1 79 ? -7.426 15.144 6.791 1.00 97.56 79 PRO A C 1
ATOM 637 O O . PRO A 1 79 ? -8.464 14.628 7.193 1.00 97.56 79 PRO A O 1
ATOM 640 N N . GLU A 1 80 ? -6.341 15.226 7.559 1.00 95.62 80 GLU A N 1
ATOM 641 C CA . GLU A 1 80 ? -6.276 14.649 8.913 1.00 95.62 80 GLU A CA 1
ATOM 642 C C . GLU A 1 80 ? -7.321 15.243 9.875 1.00 95.62 80 GLU A C 1
ATOM 644 O O . GLU A 1 80 ? -7.791 14.570 10.788 1.00 95.62 80 GLU A O 1
ATOM 649 N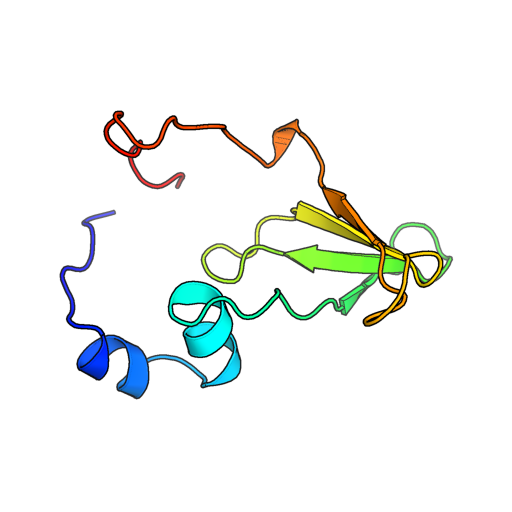 N . THR A 1 81 ? -7.723 16.493 9.644 1.00 97.56 81 THR A N 1
ATOM 650 C CA . THR A 1 81 ? -8.751 17.191 10.427 1.00 97.56 81 THR A CA 1
ATOM 651 C C . THR A 1 81 ? -10.175 16.736 10.119 1.00 97.56 81 THR A C 1
ATOM 653 O O . THR A 1 81 ? -11.090 17.062 10.877 1.00 97.56 81 THR A O 1
ATOM 656 N N . ASP A 1 82 ? -10.377 16.019 9.015 1.00 96.88 82 ASP A N 1
ATOM 657 C CA . ASP A 1 82 ? -11.697 15.664 8.513 1.00 96.88 82 ASP A CA 1
ATOM 658 C C . ASP A 1 82 ? -12.101 14.259 8.971 1.00 96.88 82 ASP A C 1
ATOM 660 O O . ASP A 1 82 ? -11.290 13.358 9.191 1.00 96.88 82 ASP A O 1
ATOM 664 N N . THR A 1 83 ? -13.408 14.035 9.085 1.00 94.12 83 THR A N 1
ATOM 665 C CA . THR A 1 83 ? -13.949 12.708 9.384 1.00 94.12 83 THR A CA 1
ATOM 666 C C . THR A 1 83 ? -13.816 11.781 8.178 1.00 94.12 83 THR A C 1
ATOM 668 O O . THR A 1 83 ? -14.186 12.154 7.063 1.00 94.12 83 THR A O 1
ATOM 671 N N . LEU A 1 84 ? -13.373 10.539 8.402 1.00 90.31 84 LEU A N 1
ATOM 672 C CA . LEU A 1 84 ? -13.276 9.543 7.334 1.00 90.31 84 LEU A CA 1
ATOM 673 C C . LEU A 1 84 ? -14.654 9.238 6.714 1.00 90.31 84 LEU A C 1
ATOM 675 O O . LEU A 1 84 ? -15.639 9.098 7.447 1.00 90.31 84 LEU A O 1
ATOM 679 N N . PRO A 1 85 ? -14.738 9.072 5.379 1.00 90.75 85 PRO A N 1
ATOM 680 C CA . PRO A 1 85 ? -15.978 8.694 4.717 1.00 90.75 85 PRO A CA 1
ATOM 681 C C . PRO A 1 85 ? -16.405 7.271 5.112 1.00 90.75 85 PRO A C 1
ATOM 683 O O . PRO A 1 85 ? -15.576 6.459 5.545 1.00 90.75 85 PRO A O 1
ATOM 686 N N . PRO A 1 86 ? -17.688 6.919 4.914 1.00 87.00 86 PRO A N 1
ATOM 687 C CA . PRO A 1 86 ? -18.134 5.545 5.089 1.00 87.00 86 PRO A CA 1
ATOM 688 C C . PRO A 1 86 ? -17.362 4.590 4.168 1.00 87.00 86 PRO A C 1
ATOM 690 O O . PRO A 1 86 ? -16.890 4.955 3.088 1.00 87.00 86 PRO A O 1
ATOM 693 N N . LEU A 1 87 ? -17.251 3.330 4.594 1.00 83.00 87 LEU A N 1
ATOM 694 C CA . LEU A 1 87 ? -16.594 2.293 3.804 1.00 83.00 87 LEU A CA 1
ATOM 695 C C . LEU A 1 87 ? -17.313 2.104 2.463 1.00 83.00 87 LEU A C 1
ATOM 697 O O . LEU A 1 87 ? -18.524 1.887 2.430 1.00 83.00 87 LEU A O 1
ATOM 701 N N . ARG A 1 88 ? -16.542 2.137 1.369 1.00 78.25 88 ARG A N 1
ATOM 702 C CA . ARG A 1 88 ? -17.018 1.768 0.030 1.00 78.25 88 ARG A CA 1
ATOM 703 C C . ARG A 1 88 ? -17.454 0.298 0.047 1.00 78.25 88 ARG A C 1
ATOM 705 O O . ARG A 1 88 ? -16.691 -0.544 0.528 1.00 78.25 88 ARG A O 1
ATOM 712 N N . THR A 1 89 ? -18.670 0.037 -0.423 1.00 67.31 89 THR A N 1
ATOM 713 C CA . THR A 1 89 ? -19.246 -1.306 -0.601 1.00 67.31 89 THR A CA 1
ATOM 714 C C . THR A 1 89 ? -18.799 -1.931 -1.904 1.00 67.31 89 THR A C 1
ATOM 716 O O . THR A 1 89 ? -18.763 -1.175 -2.901 1.00 67.31 89 THR A O 1
#

pLDDT: mean 91.84, std 7.82, range [57.09, 97.62]

Radius of gyration: 15.36 Å; chains: 1; bounding box: 39×30×42 Å